Protein AF-R0JWR1-F1 (afdb_monomer_lite)

pLDDT: mean 73.57, std 14.42, range [31.22, 90.94]

Radius of gyration: 16.56 Å; chains: 1; bounding box: 37×38×50 Å

Foldseek 3Di:
DPLDFPPAAFEAEAEFDDDPDDCLSVLLSVLLVVLSVVVRHHYDYQDCPPPDDPPPDDCPPPSNVVVVVSVVRGQDDAHPHNVLLPEAEALADWDCVSNVVSVVVSVVVRHDRQPQHATHHNSVVQWDPPPSPPSPIHGDDDPRSVSSSVSSVSVVVCCVVCRSVSVVSVD

InterPro domains:
  IPR014063 Arsenate resistance ArsH [PTHR43590] (84-171)
  IPR029039 Flavoprotein-like superfamily [G3DSA:3.40.50.360] (2-80)
  IPR029039 Flavoprotein-like superfamily [G3DSA:3.40.50.360] (81-171)
  IPR029039 Flavoprotein-like superfamily [SSF52218] (9-170)

Organism: Exserohilum turcicum (strain 28A) (NCBI:txid671987)

Structure (mmCIF, N/CA/C/O backbone):
data_AF-R0JWR1-F1
#
_entry.id 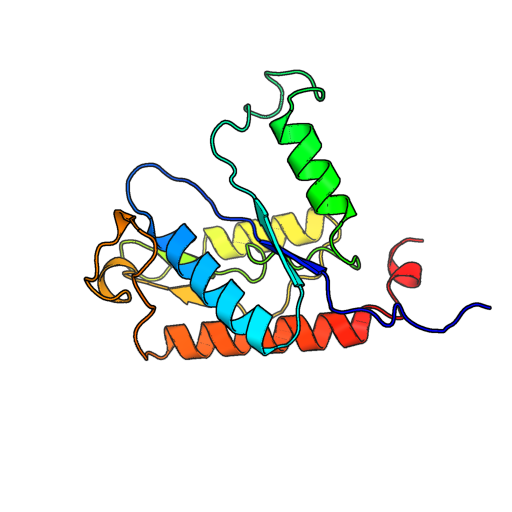  AF-R0JWR1-F1
#
loop_
_atom_site.group_PDB
_atom_site.id
_atom_site.type_symbol
_atom_site.label_atom_id
_atom_site.label_alt_id
_atom_site.label_comp_id
_atom_site.label_asym_id
_atom_site.label_entity_id
_atom_site.label_seq_id
_atom_site.pdbx_PDB_ins_code
_atom_site.Cartn_x
_atom_site.Cartn_y
_atom_site.Cartn_z
_atom_site.occupancy
_atom_site.B_iso_or_equiv
_atom_site.auth_seq_id
_atom_site.auth_comp_id
_atom_site.auth_asym_id
_atom_site.auth_atom_id
_atom_site.pdbx_PDB_model_num
ATOM 1 N N . MET A 1 1 ? -18.104 1.074 26.763 1.00 35.84 1 MET A N 1
ATOM 2 C CA . MET A 1 1 ? -16.934 0.163 26.688 1.00 35.84 1 MET A CA 1
ATOM 3 C C . MET A 1 1 ? -17.201 -0.971 25.693 1.00 35.84 1 MET A C 1
ATOM 5 O O . MET A 1 1 ? -17.472 -2.088 26.104 1.00 35.84 1 MET A O 1
ATOM 9 N N . SER A 1 2 ? -17.120 -0.708 24.384 1.00 37.34 2 SER A N 1
ATOM 10 C CA . SER A 1 2 ? -17.178 -1.754 23.344 1.00 37.34 2 SER A CA 1
ATOM 11 C C . SER A 1 2 ? -15.759 -2.050 22.845 1.00 37.34 2 SER A C 1
ATOM 13 O O . SER A 1 2 ? -15.388 -1.689 21.736 1.00 37.34 2 SER A O 1
ATOM 15 N N . ARG A 1 3 ? -14.921 -2.643 23.705 1.00 39.91 3 ARG A N 1
ATOM 16 C CA . ARG A 1 3 ? -13.491 -2.918 23.437 1.00 39.91 3 ARG A CA 1
ATOM 17 C C . ARG A 1 3 ? -13.254 -4.219 22.648 1.00 39.91 3 ARG A C 1
ATOM 19 O O . ARG A 1 3 ? -12.256 -4.899 22.863 1.00 39.91 3 ARG A O 1
ATOM 26 N N . PHE A 1 4 ? -14.164 -4.593 21.750 1.00 46.16 4 PHE A N 1
ATOM 27 C CA . PHE A 1 4 ? -13.991 -5.775 20.904 1.00 46.16 4 PHE A CA 1
ATOM 28 C C . PHE A 1 4 ? -13.836 -5.351 19.447 1.00 46.16 4 PHE A C 1
ATOM 30 O O . PHE A 1 4 ? -14.779 -4.909 18.798 1.00 46.16 4 PHE A O 1
ATOM 37 N N . ALA A 1 5 ? -12.590 -5.465 18.989 1.00 50.41 5 ALA A N 1
ATOM 38 C CA . ALA A 1 5 ? -12.090 -5.155 17.661 1.00 50.41 5 ALA A CA 1
ATOM 39 C C . ALA A 1 5 ? -13.042 -5.587 16.536 1.00 50.41 5 ALA A C 1
ATOM 41 O O . ALA A 1 5 ? -13.621 -6.674 16.586 1.00 50.41 5 ALA A O 1
ATOM 42 N N . LYS A 1 6 ? -13.128 -4.769 15.477 1.00 55.16 6 LYS A N 1
ATOM 43 C CA . LYS A 1 6 ? -13.723 -5.148 14.187 1.00 55.16 6 LYS A CA 1
ATOM 44 C C . LYS A 1 6 ? -13.229 -6.555 13.790 1.00 55.16 6 LYS A C 1
ATOM 46 O O . LYS A 1 6 ? -12.093 -6.724 13.358 1.00 55.16 6 LYS A O 1
ATOM 51 N N . ARG A 1 7 ? -14.081 -7.572 13.949 1.00 58.12 7 ARG A N 1
ATOM 52 C CA . ARG A 1 7 ? -13.773 -9.008 13.765 1.00 58.12 7 ARG A CA 1
ATOM 53 C C . ARG A 1 7 ? -13.845 -9.483 12.301 1.00 58.12 7 ARG A C 1
ATOM 55 O O . ARG A 1 7 ? -13.964 -10.675 12.046 1.00 58.12 7 ARG A O 1
ATOM 62 N N . GLY A 1 8 ? -13.814 -8.561 11.339 1.00 75.81 8 GLY A N 1
ATOM 63 C CA . GLY A 1 8 ? -13.881 -8.865 9.905 1.00 75.81 8 GLY A CA 1
ATOM 64 C C . GLY A 1 8 ? -12.507 -8.925 9.239 1.00 75.81 8 GLY A C 1
ATOM 65 O O . GLY A 1 8 ? -11.528 -8.409 9.789 1.00 75.81 8 GLY A O 1
ATOM 66 N N . ARG A 1 9 ? -12.454 -9.502 8.030 1.00 83.62 9 ARG A N 1
ATOM 67 C CA . ARG A 1 9 ? -11.285 -9.419 7.138 1.00 83.62 9 ARG A CA 1
ATOM 68 C C . ARG A 1 9 ? -10.836 -7.968 6.974 1.00 83.62 9 ARG A C 1
ATOM 70 O O . ARG A 1 9 ? -11.664 -7.058 6.994 1.00 83.62 9 ARG A O 1
ATOM 77 N N . LEU A 1 10 ? -9.528 -7.762 6.838 1.00 85.38 10 LEU A N 1
ATOM 78 C CA . LEU A 1 10 ? -8.970 -6.435 6.596 1.00 85.38 10 LEU A CA 1
ATOM 79 C C . LEU A 1 10 ? -9.394 -5.943 5.217 1.00 85.38 10 LEU A C 1
ATOM 81 O O . LEU A 1 10 ? -9.143 -6.627 4.227 1.00 85.38 10 LEU A O 1
ATOM 85 N N . LYS A 1 11 ? -10.003 -4.760 5.160 1.00 86.50 11 LYS A N 1
ATOM 86 C CA . LYS A 1 11 ? -10.394 -4.110 3.908 1.00 86.50 11 LYS A CA 1
ATOM 87 C C . LYS A 1 11 ? -9.294 -3.181 3.416 1.00 86.50 11 LYS A C 1
ATOM 89 O O . LYS A 1 11 ? -9.036 -2.143 4.024 1.00 86.50 11 LYS A O 1
ATOM 94 N N . VAL A 1 12 ? -8.672 -3.537 2.297 1.00 84.94 12 VAL A N 1
ATOM 95 C CA . VAL A 1 12 ? -7.511 -2.840 1.734 1.00 84.94 12 VAL A CA 1
ATOM 96 C C . VAL A 1 12 ? -7.874 -2.170 0.414 1.00 84.94 12 VAL A C 1
ATOM 98 O O . VAL A 1 12 ? -8.312 -2.823 -0.534 1.00 84.94 12 VAL A O 1
ATOM 101 N N . LEU A 1 13 ? -7.649 -0.860 0.321 1.00 84.69 13 LEU A N 1
ATOM 102 C CA . LEU A 1 13 ? -7.764 -0.130 -0.938 1.00 84.69 13 LEU A CA 1
ATOM 103 C C . LEU A 1 13 ? -6.418 -0.111 -1.672 1.00 84.69 13 LEU A C 1
ATOM 105 O O . LEU A 1 13 ? -5.391 0.341 -1.152 1.00 84.69 13 LEU A O 1
ATOM 109 N N . VAL A 1 14 ? -6.430 -0.587 -2.914 1.00 81.88 14 VAL A N 1
ATOM 110 C CA . VAL A 1 14 ? -5.276 -0.602 -3.805 1.00 81.88 14 VAL A CA 1
ATOM 111 C C . VAL A 1 14 ? -5.405 0.488 -4.851 1.00 81.88 14 VAL A C 1
ATOM 113 O O . VAL A 1 14 ? -6.315 0.480 -5.674 1.00 81.88 14 VAL A O 1
ATOM 116 N N . LEU A 1 15 ? -4.455 1.419 -4.815 1.00 78.19 15 LEU A N 1
ATOM 117 C CA . LEU A 1 15 ? -4.292 2.472 -5.806 1.00 78.19 15 LEU A CA 1
ATOM 118 C C . LEU A 1 15 ? -3.061 2.140 -6.652 1.00 78.19 15 LEU A C 1
ATOM 120 O O . LEU A 1 15 ? -2.087 1.592 -6.135 1.00 78.19 15 LEU A O 1
ATOM 124 N N . TYR A 1 16 ? -3.072 2.493 -7.931 1.00 76.44 16 TYR A N 1
ATOM 125 C CA . TYR A 1 16 ? -1.873 2.457 -8.764 1.00 76.44 16 TYR A CA 1
ATOM 126 C C . TYR A 1 16 ? -1.848 3.663 -9.705 1.00 76.44 16 TYR A C 1
ATOM 128 O O . TYR A 1 16 ? -2.889 4.190 -10.102 1.00 76.44 16 TYR A O 1
ATOM 136 N N . GLY A 1 17 ? -0.640 4.135 -10.017 1.00 67.62 17 GLY A N 1
ATOM 137 C CA . GLY A 1 17 ? -0.432 5.266 -10.917 1.00 67.62 17 GLY A CA 1
ATOM 138 C C . GLY A 1 17 ? -0.501 4.838 -12.380 1.00 67.62 17 GLY A C 1
ATOM 139 O O . GLY A 1 17 ? 0.131 3.847 -12.761 1.00 67.62 17 GLY A O 1
ATOM 140 N N . ASN A 1 18 ? -1.234 5.607 -13.187 1.00 61.41 18 ASN A N 1
ATOM 141 C CA . ASN A 1 18 ? -1.326 5.435 -14.632 1.00 61.41 18 ASN A CA 1
ATOM 142 C C . ASN A 1 18 ? -0.486 6.512 -15.343 1.00 61.41 18 ASN A C 1
ATOM 144 O O . ASN A 1 18 ? -0.947 7.631 -15.554 1.00 61.41 18 ASN A O 1
ATOM 148 N N . SER A 1 19 ? 0.760 6.183 -15.696 1.00 53.16 19 SER A N 1
ATOM 149 C CA . SER A 1 19 ? 1.578 7.016 -16.585 1.00 53.16 19 SER A CA 1
ATOM 150 C C . SER A 1 19 ? 1.679 6.340 -17.943 1.00 53.16 19 SER A C 1
ATOM 152 O O . SER A 1 19 ? 2.096 5.186 -18.052 1.00 53.16 19 SER A O 1
ATOM 154 N N . ARG A 1 20 ? 1.275 7.076 -18.984 1.00 53.53 20 ARG A N 1
ATOM 155 C CA . ARG A 1 20 ? 1.212 6.624 -20.377 1.00 53.53 20 ARG A CA 1
ATOM 156 C C . ARG A 1 20 ? 2.550 6.029 -20.831 1.00 53.53 20 ARG A C 1
ATOM 158 O O . ARG A 1 20 ? 3.454 6.784 -21.166 1.00 53.53 20 ARG A O 1
ATOM 165 N N . LYS A 1 21 ? 2.644 4.691 -20.830 1.00 42.12 21 LYS A N 1
ATOM 166 C CA . LYS A 1 21 ? 3.325 3.812 -21.812 1.00 42.12 21 LYS A CA 1
ATOM 167 C C . LYS A 1 21 ? 3.665 2.420 -21.271 1.00 42.12 21 LYS A C 1
ATOM 169 O O . LYS A 1 21 ? 3.987 1.565 -22.085 1.00 42.12 21 LYS A O 1
ATOM 174 N N . GLN A 1 22 ? 3.585 2.146 -19.965 1.00 54.06 22 GLN A N 1
ATOM 175 C CA . GLN A 1 22 ? 3.968 0.826 -19.443 1.00 54.06 22 GLN A CA 1
ATOM 176 C C . GLN A 1 22 ? 3.115 0.380 -18.244 1.00 54.06 22 GLN A C 1
ATOM 178 O O . GLN A 1 22 ? 3.092 1.022 -17.198 1.00 54.06 22 GLN A O 1
ATOM 183 N N . PHE A 1 23 ? 2.439 -0.762 -18.397 1.00 67.56 23 PHE A N 1
ATOM 184 C CA . PHE A 1 23 ? 1.485 -1.357 -17.448 1.00 67.56 23 PHE A CA 1
ATOM 185 C C . PHE A 1 23 ? 2.119 -1.964 -16.177 1.00 67.56 23 PHE A C 1
ATOM 187 O O . PHE A 1 23 ? 1.429 -2.609 -15.390 1.00 67.56 23 PHE A O 1
ATOM 194 N N . TYR A 1 24 ? 3.416 -1.773 -15.930 1.00 75.62 24 TYR A N 1
ATOM 195 C CA . TYR A 1 24 ? 4.134 -2.473 -14.857 1.00 75.62 24 TYR A CA 1
ATOM 196 C C . TYR A 1 24 ? 3.687 -2.080 -13.444 1.00 75.62 24 TYR A C 1
ATOM 198 O O . TYR A 1 24 ? 3.654 -2.934 -12.562 1.00 75.62 24 TYR A O 1
ATOM 206 N N . SER A 1 25 ? 3.282 -0.825 -13.214 1.00 75.06 25 SER A N 1
ATOM 207 C CA . SER A 1 25 ? 2.704 -0.406 -11.925 1.00 75.06 25 SER A CA 1
ATOM 208 C C . SER A 1 25 ? 1.403 -1.156 -11.623 1.00 75.06 25 SER A C 1
ATOM 210 O O . SER A 1 25 ? 1.181 -1.598 -10.496 1.00 75.06 25 SER A O 1
ATOM 212 N N . ARG A 1 26 ? 0.569 -1.354 -12.651 1.00 77.75 26 ARG A N 1
ATOM 213 C CA . ARG A 1 26 ? -0.674 -2.128 -12.582 1.00 77.75 26 ARG A CA 1
ATOM 214 C C . ARG A 1 26 ? -0.393 -3.616 -12.347 1.00 77.75 26 ARG A C 1
ATOM 216 O O . ARG A 1 26 ? -1.042 -4.222 -11.501 1.00 77.75 26 ARG A O 1
ATOM 223 N N . LEU A 1 27 ? 0.592 -4.196 -13.037 1.00 80.81 27 LEU A N 1
ATOM 224 C CA . LEU A 1 27 ? 1.002 -5.592 -12.828 1.00 80.81 27 LEU A CA 1
ATOM 225 C C . LEU A 1 27 ? 1.533 -5.825 -11.406 1.00 80.81 27 LEU A C 1
ATOM 227 O O . LEU A 1 27 ? 1.126 -6.778 -10.741 1.00 80.81 27 LEU A O 1
ATOM 231 N N . LEU A 1 28 ? 2.369 -4.915 -10.899 1.00 80.12 28 LEU A N 1
ATOM 232 C CA . LEU A 1 28 ? 2.888 -4.980 -9.533 1.00 80.12 28 LEU A CA 1
ATOM 233 C C . LEU A 1 28 ? 1.767 -4.858 -8.491 1.00 80.12 28 LEU A C 1
ATOM 235 O O . LEU A 1 28 ? 1.772 -5.574 -7.488 1.00 80.12 28 LEU A O 1
ATOM 239 N N . ALA A 1 29 ? 0.776 -3.997 -8.746 1.00 80.75 29 ALA A N 1
ATOM 240 C CA . ALA A 1 29 ? -0.410 -3.879 -7.904 1.00 80.75 29 ALA A CA 1
ATOM 241 C C . ALA A 1 29 ? -1.217 -5.187 -7.871 1.00 80.75 29 ALA A C 1
ATOM 243 O O . ALA A 1 29 ? -1.627 -5.622 -6.796 1.00 80.75 29 ALA A O 1
ATOM 244 N N . PHE A 1 30 ? -1.392 -5.865 -9.009 1.00 84.25 30 PHE A N 1
ATOM 245 C CA . PHE A 1 30 ? -2.061 -7.169 -9.045 1.00 84.25 30 PHE A CA 1
ATOM 246 C C . PHE A 1 30 ? -1.289 -8.269 -8.316 1.00 84.25 30 PHE A C 1
ATOM 248 O O . PHE A 1 30 ? -1.911 -9.112 -7.667 1.00 84.25 30 PHE A O 1
ATOM 255 N N . GLU A 1 31 ? 0.043 -8.256 -8.347 1.00 85.44 31 GLU A N 1
ATOM 256 C CA . GLU A 1 31 ? 0.828 -9.203 -7.547 1.00 85.44 31 GLU A CA 1
ATOM 257 C C . GLU A 1 31 ? 0.735 -8.933 -6.052 1.00 85.44 31 GLU A C 1
ATOM 259 O O . GLU A 1 31 ? 0.533 -9.863 -5.268 1.00 85.44 31 GLU A O 1
ATOM 264 N N . ALA A 1 32 ? 0.765 -7.665 -5.650 1.00 84.31 32 ALA A N 1
ATOM 265 C CA . ALA A 1 32 ? 0.492 -7.285 -4.274 1.00 84.31 32 ALA A CA 1
ATOM 266 C C . ALA A 1 32 ? -0.895 -7.759 -3.812 1.00 84.31 32 ALA A C 1
ATOM 268 O O . ALA A 1 32 ? -1.019 -8.327 -2.730 1.00 84.31 32 ALA A O 1
ATOM 269 N N . ILE A 1 33 ? -1.921 -7.593 -4.648 1.00 86.31 33 ILE A N 1
ATOM 270 C CA . ILE A 1 33 ? -3.288 -8.055 -4.378 1.00 86.31 33 ILE A CA 1
ATOM 271 C C . ILE A 1 33 ? -3.339 -9.563 -4.148 1.00 86.31 33 ILE A C 1
ATOM 273 O O . ILE A 1 33 ? -3.982 -10.022 -3.209 1.00 86.31 33 ILE A O 1
ATOM 277 N N . ARG A 1 34 ? -2.644 -10.352 -4.969 1.00 88.00 34 ARG A N 1
ATOM 278 C CA . ARG A 1 34 ? -2.614 -11.814 -4.821 1.00 88.00 34 ARG A CA 1
ATOM 279 C C . ARG A 1 34 ? -1.962 -12.239 -3.508 1.00 88.00 34 ARG A C 1
ATOM 281 O O . ARG A 1 34 ? -2.416 -13.201 -2.893 1.00 88.00 34 ARG A O 1
ATOM 288 N N . ILE A 1 35 ? -0.929 -11.521 -3.066 1.00 88.31 35 ILE A N 1
ATOM 289 C CA . ILE A 1 35 ? -0.306 -11.745 -1.756 1.00 88.31 35 ILE A CA 1
ATOM 290 C C . ILE A 1 35 ? -1.295 -11.384 -0.639 1.00 88.31 35 ILE A C 1
ATOM 292 O O . ILE A 1 35 ? -1.534 -12.198 0.245 1.00 88.31 35 ILE A O 1
ATOM 296 N N . LEU A 1 36 ? -1.939 -10.217 -0.715 1.00 86.56 36 LEU A N 1
ATOM 297 C CA . LEU A 1 36 ? -2.935 -9.769 0.269 1.00 86.56 36 LEU A CA 1
ATOM 298 C C . LEU A 1 36 ? -4.135 -10.716 0.380 1.00 86.56 36 LEU A C 1
ATOM 300 O O . LEU A 1 36 ? -4.596 -11.001 1.482 1.00 86.56 36 LEU A O 1
ATOM 304 N N . PHE A 1 37 ? -4.603 -11.244 -0.750 1.00 89.25 37 PHE A N 1
ATOM 305 C CA . PHE A 1 37 ? -5.677 -12.230 -0.792 1.00 89.25 37 PHE A CA 1
ATOM 306 C C . PHE A 1 37 ? -5.298 -13.509 -0.039 1.00 89.25 37 PHE A C 1
ATOM 308 O O . PHE A 1 37 ? -6.083 -14.017 0.758 1.00 89.25 37 PHE A O 1
ATOM 315 N N . ARG A 1 38 ? -4.065 -14.001 -0.229 1.00 90.94 38 ARG A N 1
ATOM 316 C CA . ARG A 1 38 ? -3.537 -15.158 0.516 1.00 90.94 38 ARG A CA 1
ATOM 317 C C . ARG A 1 38 ? -3.384 -14.873 2.010 1.00 90.94 38 ARG A C 1
ATOM 319 O O . ARG A 1 38 ? -3.550 -15.785 2.809 1.00 90.94 38 ARG A O 1
ATOM 326 N N . LEU A 1 39 ? -3.123 -13.620 2.380 1.00 88.44 39 LEU A N 1
ATOM 327 C CA . LEU A 1 39 ? -3.083 -13.154 3.770 1.00 88.44 39 LEU A CA 1
ATOM 328 C C . LEU A 1 39 ? -4.483 -12.921 4.377 1.00 88.44 39 LEU A C 1
ATOM 330 O O . LEU A 1 39 ? -4.586 -12.463 5.512 1.00 88.44 39 LEU A O 1
ATOM 334 N N . GLY A 1 40 ? -5.566 -13.222 3.651 1.00 88.31 40 GLY A N 1
ATOM 335 C CA . GLY A 1 40 ? -6.939 -13.124 4.158 1.00 88.31 40 GLY A CA 1
ATOM 336 C C . GLY A 1 40 ? -7.524 -11.708 4.159 1.00 88.31 40 GLY A C 1
ATOM 337 O O . GLY A 1 40 ? -8.485 -11.446 4.883 1.00 88.31 40 GLY A O 1
ATOM 338 N N . CYS A 1 41 ? -6.958 -10.795 3.367 1.00 87.25 41 CYS A N 1
ATOM 339 C CA . CYS A 1 41 ? -7.476 -9.438 3.203 1.00 87.25 41 CYS A CA 1
ATOM 340 C C . CYS A 1 41 ? -8.502 -9.374 2.066 1.00 87.25 41 CYS A C 1
ATOM 342 O O . CYS A 1 41 ? -8.284 -9.934 0.989 1.00 87.25 41 CYS A O 1
ATOM 344 N N . ASP A 1 42 ? -9.578 -8.619 2.276 1.00 88.75 42 ASP A N 1
ATOM 345 C CA . ASP A 1 42 ? -10.465 -8.199 1.198 1.00 88.75 42 ASP A CA 1
ATOM 346 C C . ASP A 1 42 ? -9.883 -6.939 0.559 1.00 88.75 42 ASP A C 1
ATOM 348 O O . ASP A 1 42 ? -9.414 -6.033 1.249 1.00 88.75 42 ASP A O 1
ATOM 352 N N . PHE A 1 43 ? -9.915 -6.855 -0.766 1.00 86.25 43 PHE A N 1
ATOM 353 C CA . PHE A 1 43 ? -9.314 -5.739 -1.482 1.00 86.25 43 PHE A CA 1
ATOM 354 C C . PHE A 1 43 ? -10.281 -5.122 -2.484 1.00 86.25 43 PHE A C 1
ATOM 356 O O . PHE A 1 43 ? -11.116 -5.798 -3.083 1.00 86.25 43 PHE A O 1
ATOM 363 N N . ARG A 1 44 ? -10.127 -3.818 -2.699 1.00 86.81 44 ARG A N 1
ATOM 364 C CA . ARG A 1 44 ? -10.707 -3.108 -3.840 1.00 86.81 44 ARG A CA 1
ATOM 365 C C . ARG A 1 44 ? -9.602 -2.380 -4.571 1.00 86.81 44 ARG A C 1
ATOM 367 O O . ARG A 1 44 ? -8.663 -1.893 -3.947 1.00 86.81 44 ARG A O 1
ATOM 374 N N . VAL A 1 45 ? -9.708 -2.326 -5.889 1.00 82.62 45 VAL A N 1
ATOM 375 C CA . VAL A 1 45 ? -8.741 -1.637 -6.741 1.00 82.62 45 VAL A CA 1
ATOM 376 C C . VAL A 1 45 ? -9.423 -0.420 -7.323 1.00 82.62 45 VAL A C 1
ATOM 378 O O . VAL A 1 45 ? -10.522 -0.544 -7.853 1.00 82.62 45 VAL A O 1
ATOM 381 N N . TYR A 1 46 ? -8.774 0.731 -7.227 1.00 81.44 46 TYR A N 1
ATOM 382 C CA . TYR A 1 46 ? -9.258 1.951 -7.848 1.00 81.44 46 TYR A CA 1
ATOM 383 C C . TYR A 1 46 ? -8.415 2.287 -9.072 1.00 81.44 46 TYR A C 1
ATOM 385 O O . TYR A 1 46 ? -7.187 2.394 -8.980 1.00 81.44 46 TYR A O 1
ATOM 393 N N . ASP A 1 47 ? -9.084 2.464 -10.208 1.00 78.00 47 ASP A N 1
ATOM 394 C CA . ASP A 1 47 ? -8.467 3.000 -11.411 1.00 78.00 47 ASP A CA 1
ATOM 395 C C . ASP A 1 47 ? -8.556 4.530 -11.384 1.00 78.00 47 ASP A C 1
ATOM 397 O O . ASP A 1 47 ? -9.631 5.115 -11.289 1.00 78.00 47 ASP A O 1
ATOM 401 N N . SER A 1 48 ? -7.401 5.189 -11.454 1.00 72.19 48 SER A N 1
ATOM 402 C CA . SER A 1 48 ? -7.313 6.652 -11.477 1.00 72.19 48 SER A CA 1
ATOM 403 C C . SER A 1 48 ? -7.481 7.244 -12.881 1.00 72.19 48 SER A C 1
ATOM 405 O O . SER A 1 48 ? -7.368 8.458 -13.064 1.00 72.19 48 SER A O 1
ATOM 407 N N . THR A 1 49 ? -7.754 6.412 -13.887 1.00 74.94 49 THR A N 1
ATOM 408 C CA . THR A 1 49 ? -7.987 6.860 -15.259 1.00 74.94 49 THR A CA 1
ATOM 409 C C . THR A 1 49 ? -9.204 7.787 -15.322 1.00 74.94 49 THR A C 1
ATOM 411 O O . THR A 1 49 ? -10.283 7.478 -14.824 1.00 74.94 49 THR A O 1
ATOM 414 N N . GLY A 1 50 ? -9.020 8.970 -15.914 1.00 73.19 50 GLY A N 1
ATOM 415 C CA . GLY A 1 50 ? -10.078 9.980 -16.009 1.00 73.19 50 GLY A CA 1
ATOM 416 C C . GLY A 1 50 ? -10.319 10.779 -14.723 1.00 73.19 50 GLY A C 1
ATOM 417 O O . GLY A 1 50 ? -11.309 11.501 -14.645 1.00 73.19 50 GLY A O 1
ATOM 418 N N . LEU A 1 51 ? -9.440 10.688 -13.714 1.00 77.81 51 LE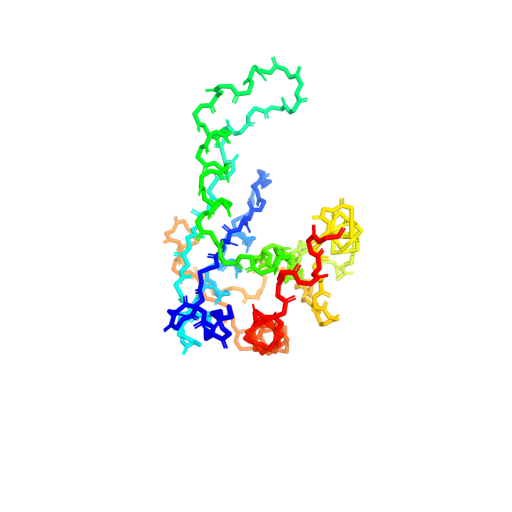U A N 1
ATOM 419 C CA . LEU A 1 51 ? -9.526 11.570 -12.550 1.00 77.81 51 LEU A CA 1
ATOM 420 C C . LEU A 1 51 ? -9.245 13.026 -12.973 1.00 77.81 51 LEU A C 1
ATOM 422 O O . LEU A 1 51 ? -8.180 13.291 -13.541 1.00 77.81 51 LEU A O 1
ATOM 426 N N . PRO A 1 52 ? -10.147 13.986 -12.695 1.00 78.31 52 PRO A N 1
ATOM 427 C CA . PRO A 1 52 ? -9.892 15.380 -13.020 1.00 78.31 52 PRO A CA 1
ATOM 428 C C . PRO A 1 52 ? -8.741 15.934 -12.176 1.00 78.31 52 PRO A C 1
ATOM 430 O O . PRO A 1 52 ? -8.544 15.553 -11.018 1.00 78.31 52 PRO A O 1
ATOM 433 N N . VAL A 1 53 ? -7.998 16.883 -12.745 1.00 76.25 53 VAL A N 1
ATOM 434 C CA . VAL A 1 53 ? -6.950 17.596 -12.010 1.00 76.25 53 VAL A CA 1
ATOM 435 C C . VAL A 1 53 ? -7.585 18.368 -10.855 1.00 76.25 53 VAL A C 1
ATOM 437 O O . VAL A 1 53 ? -8.597 19.061 -11.015 1.00 76.25 53 VAL A O 1
ATOM 440 N N . LYS A 1 54 ? -6.980 18.243 -9.670 1.00 66.75 54 LYS A N 1
ATOM 441 C CA . LYS A 1 54 ? -7.432 18.923 -8.455 1.00 66.75 54 LYS A CA 1
ATOM 442 C C . LYS A 1 54 ? -7.532 20.433 -8.711 1.00 66.75 54 LYS A C 1
ATOM 444 O O . LYS A 1 54 ? -6.543 21.055 -9.076 1.00 66.75 54 LYS A O 1
ATOM 449 N N . GLY A 1 55 ? -8.714 21.002 -8.478 1.00 63.72 55 GLY A N 1
ATOM 450 C CA . GLY A 1 55 ? -8.974 22.441 -8.604 1.00 63.72 55 GLY A CA 1
ATOM 451 C C . GLY A 1 55 ? -9.610 22.885 -9.925 1.00 63.72 55 GLY A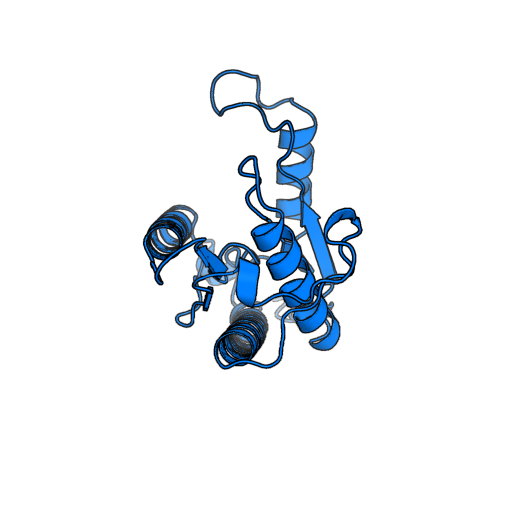 C 1
ATOM 452 O O . GLY A 1 55 ? -10.059 24.020 -9.993 1.00 63.72 55 GLY A O 1
ATOM 453 N N . ILE A 1 56 ? -9.703 22.014 -10.939 1.00 61.94 56 ILE A N 1
ATOM 454 C C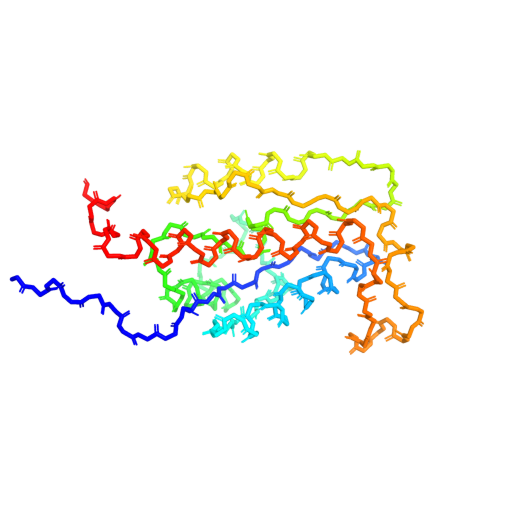A . ILE A 1 56 ? -10.315 22.358 -12.240 1.00 61.94 56 ILE A CA 1
ATOM 455 C C . ILE A 1 56 ? -11.801 21.962 -12.302 1.00 61.94 56 ILE A C 1
ATOM 457 O O . ILE A 1 56 ? -12.597 22.624 -12.958 1.00 61.94 56 ILE A O 1
ATOM 461 N N . VAL A 1 57 ? -12.197 20.898 -11.598 1.00 63.56 57 VAL A N 1
ATOM 462 C CA . VAL A 1 57 ? -13.570 20.362 -11.610 1.00 63.56 57 VAL A CA 1
ATOM 463 C C . VAL A 1 57 ? -14.124 20.304 -10.185 1.00 63.56 57 VAL A C 1
ATOM 465 O O . VAL A 1 57 ? -13.386 20.032 -9.233 1.00 63.56 57 VAL A O 1
ATOM 468 N N . GLN A 1 58 ? -15.429 20.561 -10.034 1.00 63.41 58 GLN A N 1
ATOM 469 C CA . GLN A 1 58 ? -16.145 20.480 -8.757 1.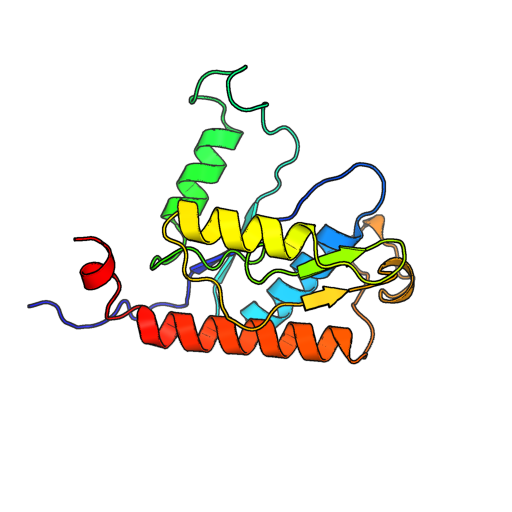00 63.41 58 GLN A CA 1
ATOM 470 C C . GLN A 1 58 ? -16.001 19.099 -8.097 1.00 63.41 58 GLN A C 1
ATOM 472 O O . GLN A 1 58 ? -15.911 18.063 -8.757 1.00 63.41 58 GLN A O 1
ATOM 477 N N . HIS A 1 59 ? -16.065 19.076 -6.763 1.00 67.56 59 HIS A N 1
ATOM 478 C CA . HIS A 1 59 ? -15.968 17.870 -5.927 1.00 67.56 59 HIS A CA 1
ATOM 479 C C . HIS A 1 59 ? -17.028 16.789 -6.207 1.00 67.56 59 HIS A C 1
ATOM 481 O O . HIS A 1 59 ? -16.972 15.721 -5.605 1.00 67.56 59 HIS A O 1
ATOM 487 N N . LEU A 1 60 ? -17.991 17.062 -7.085 1.00 73.50 60 LEU A N 1
ATOM 488 C CA . LEU A 1 60 ? -19.099 16.184 -7.453 1.00 73.50 60 LEU A CA 1
ATOM 489 C C . LEU A 1 60 ? -18.764 15.218 -8.600 1.00 73.50 60 LEU A C 1
ATOM 491 O O . LEU A 1 60 ? -19.606 14.401 -8.951 1.00 73.50 60 LEU A O 1
ATOM 495 N N . HIS A 1 61 ? -17.560 15.281 -9.180 1.00 82.62 61 HIS A N 1
ATOM 496 C CA . HIS A 1 61 ? -17.173 14.356 -10.247 1.00 82.62 61 HIS A CA 1
ATOM 497 C C . HIS A 1 61 ? -17.310 12.886 -9.789 1.00 82.62 61 HIS A C 1
ATOM 499 O O . HIS A 1 61 ? -16.800 12.552 -8.714 1.00 82.62 61 HIS A O 1
ATOM 505 N N . PRO A 1 62 ? -17.922 11.991 -10.591 1.00 85.25 62 PRO A N 1
ATOM 506 C CA . PRO A 1 62 ? -18.228 10.615 -10.187 1.00 85.25 62 PRO A CA 1
ATOM 507 C C . PRO A 1 62 ? -16.994 9.852 -9.691 1.00 85.25 62 PRO A C 1
ATOM 509 O O . PRO A 1 62 ? -17.018 9.311 -8.593 1.00 85.25 62 PRO A O 1
ATOM 512 N N . ASN A 1 63 ? -15.866 9.927 -10.406 1.00 81.88 63 ASN A N 1
ATOM 513 C CA . ASN A 1 63 ? -14.620 9.267 -9.987 1.00 81.88 63 ASN A CA 1
ATOM 514 C C . ASN A 1 63 ? -14.077 9.822 -8.649 1.00 81.88 63 ASN A C 1
ATOM 516 O O . ASN A 1 63 ? -13.485 9.105 -7.848 1.00 81.88 63 ASN A O 1
ATOM 520 N N . VAL A 1 64 ? -14.295 11.111 -8.356 1.00 82.69 64 VAL A N 1
ATOM 521 C CA . VAL A 1 64 ? -13.879 11.701 -7.070 1.00 82.69 64 VAL A CA 1
ATOM 522 C C . VAL A 1 64 ? -14.746 11.166 -5.929 1.00 82.69 64 VAL A C 1
ATOM 524 O O . VAL A 1 64 ? -14.224 10.915 -4.843 1.00 82.69 64 VAL A O 1
ATOM 527 N N . GLN A 1 65 ? -16.045 10.975 -6.167 1.00 85.25 65 GLN A N 1
ATOM 528 C CA . GLN A 1 65 ? -16.955 10.366 -5.195 1.00 85.25 65 GLN A CA 1
ATOM 529 C C . GLN A 1 65 ? -16.630 8.887 -4.986 1.00 85.25 65 GLN A C 1
ATOM 531 O O . GLN A 1 65 ? -16.427 8.476 -3.849 1.00 85.25 65 GLN A O 1
ATOM 536 N N . GLU A 1 66 ? -16.420 8.128 -6.062 1.00 85.50 66 GLU A N 1
ATOM 537 C CA . GLU A 1 66 ? -16.000 6.727 -5.988 1.00 85.50 66 GLU A CA 1
ATOM 538 C C . GLU A 1 66 ? -14.710 6.565 -5.173 1.00 85.50 66 GLU A C 1
ATOM 540 O O . GLU A 1 66 ? -14.647 5.747 -4.257 1.00 85.50 66 GLU A O 1
ATOM 545 N N . SER A 1 67 ? -13.694 7.395 -5.432 1.00 82.06 67 SER A N 1
ATOM 546 C CA . SER A 1 67 ? -12.446 7.377 -4.664 1.00 82.06 67 SER A CA 1
ATOM 547 C C . SER A 1 67 ? -12.675 7.634 -3.169 1.00 82.06 67 SER A C 1
ATOM 549 O O . SER A 1 67 ? -12.047 6.983 -2.329 1.00 82.06 67 SER A O 1
ATOM 551 N N . ARG A 1 68 ? -13.584 8.554 -2.823 1.00 83.06 68 ARG A N 1
ATOM 552 C CA . ARG A 1 68 ? -13.949 8.854 -1.429 1.00 83.06 68 ARG A CA 1
ATOM 553 C C . ARG A 1 68 ? -14.721 7.710 -0.783 1.00 83.06 68 ARG A C 1
ATOM 555 O O . ARG A 1 68 ? -14.465 7.394 0.374 1.00 83.06 68 ARG A O 1
ATOM 562 N N . ASP A 1 69 ? -15.631 7.077 -1.504 1.00 87.00 69 ASP A N 1
ATOM 563 C CA . ASP A 1 69 ? -16.432 5.974 -0.976 1.00 87.00 69 ASP A CA 1
ATOM 564 C C . ASP A 1 69 ? -15.597 4.703 -0.802 1.00 87.00 69 ASP A C 1
ATOM 566 O O . ASP A 1 69 ? -15.724 4.001 0.201 1.00 87.00 69 ASP A O 1
ATOM 570 N N . LEU A 1 70 ? -14.660 4.448 -1.717 1.00 84.19 70 LEU A N 1
ATOM 571 C CA . LEU A 1 70 ? -13.664 3.386 -1.579 1.00 84.19 70 LEU A CA 1
ATOM 572 C C . LEU A 1 70 ? -12.723 3.626 -0.399 1.00 84.19 70 LEU A C 1
ATOM 574 O O . LEU A 1 70 ? -12.389 2.685 0.318 1.00 84.19 70 LEU A O 1
ATOM 578 N N . SER A 1 71 ? -12.331 4.879 -0.185 1.00 80.62 71 SER A N 1
ATOM 579 C CA . SER A 1 71 ? -11.573 5.295 0.992 1.00 80.62 71 SER A CA 1
ATOM 580 C C . SER A 1 71 ? -12.332 5.012 2.290 1.00 80.62 71 SER A C 1
ATOM 582 O O . SER A 1 71 ? -11.765 4.426 3.205 1.00 80.62 71 SER A O 1
ATOM 584 N N . LYS A 1 72 ? -13.616 5.376 2.369 1.00 82.38 72 LYS A N 1
ATOM 585 C CA . LYS A 1 72 ? -14.451 5.105 3.552 1.00 82.38 72 LYS A CA 1
ATOM 586 C C . LYS A 1 72 ? -14.692 3.611 3.772 1.00 82.38 72 LYS A C 1
ATOM 588 O O . LYS A 1 72 ? -14.955 3.182 4.891 1.00 82.38 72 LYS A O 1
ATOM 593 N N . TRP A 1 73 ? -14.669 2.818 2.700 1.00 84.00 73 TRP A N 1
ATOM 594 C CA . TRP A 1 73 ? -14.852 1.372 2.777 1.00 84.00 73 TRP A CA 1
ATOM 595 C C . TRP A 1 73 ? -13.644 0.657 3.398 1.00 84.00 73 TRP A C 1
ATOM 597 O O . TRP A 1 73 ? -13.845 -0.357 4.072 1.00 84.00 73 TRP A O 1
ATOM 607 N N . SER A 1 74 ? -12.418 1.145 3.172 1.00 79.94 74 SER A N 1
ATOM 608 C CA . SER A 1 74 ? -11.214 0.540 3.754 1.00 79.94 74 SER A CA 1
ATOM 609 C C . SER A 1 74 ? -11.175 0.669 5.277 1.00 79.94 74 SER A C 1
ATOM 611 O O . SER A 1 74 ? -11.707 1.611 5.857 1.00 79.94 74 SER A O 1
ATOM 613 N N . ASP A 1 75 ? -10.567 -0.313 5.943 1.00 70.88 75 ASP A N 1
ATOM 614 C CA . ASP A 1 75 ? -10.425 -0.290 7.395 1.00 70.88 75 ASP A CA 1
ATOM 615 C C . ASP A 1 75 ? -9.315 0.681 7.805 1.00 70.88 75 ASP A C 1
ATOM 617 O O . ASP A 1 75 ? -8.137 0.338 7.743 1.00 70.88 75 ASP A O 1
ATOM 621 N N . ASP A 1 76 ? -9.699 1.866 8.277 1.00 56.22 76 ASP A N 1
ATOM 622 C CA . ASP A 1 76 ? -8.806 2.729 9.051 1.00 56.22 76 ASP A CA 1
ATOM 623 C C . ASP A 1 76 ? -8.457 2.023 10.381 1.00 56.22 76 ASP A C 1
ATOM 625 O O . ASP A 1 76 ? -9.329 1.403 11.004 1.00 56.22 76 ASP A O 1
ATOM 629 N N . PRO A 1 77 ? -7.179 2.022 10.787 1.00 46.91 77 PRO A N 1
ATOM 630 C CA . PRO A 1 77 ? -6.417 3.239 10.954 1.00 46.91 77 PRO A CA 1
ATOM 631 C C . PRO A 1 77 ? -5.481 3.461 9.778 1.00 46.91 77 PRO A C 1
ATOM 633 O O . PRO A 1 77 ? -4.666 2.603 9.438 1.00 46.91 77 PRO A O 1
ATOM 636 N N . VAL A 1 78 ? -5.478 4.701 9.284 1.00 38.75 78 VAL A N 1
ATOM 637 C CA . VAL A 1 78 ? -4.192 5.300 8.949 1.00 38.75 78 VAL A CA 1
ATOM 638 C C . VAL A 1 78 ? -3.611 4.625 7.674 1.00 38.75 78 VAL A C 1
ATOM 640 O O . VAL A 1 78 ? -2.448 4.256 7.579 1.00 38.75 78 VAL A O 1
ATOM 643 N N . TRP A 1 79 ? -4.494 4.471 6.673 1.00 43.16 79 TRP A N 1
ATOM 644 C CA . TRP A 1 79 ? -4.269 4.337 5.222 1.00 43.16 79 TRP A CA 1
ATOM 645 C C . TRP A 1 79 ? -2.970 3.689 4.736 1.00 43.16 79 TRP A C 1
ATOM 647 O O . TRP A 1 79 ? -2.210 4.278 3.960 1.00 43.16 79 TRP A O 1
ATOM 657 N N . ILE A 1 80 ? -2.717 2.435 5.060 1.00 38.16 80 ILE A N 1
ATOM 658 C CA . ILE A 1 80 ? -1.673 1.728 4.325 1.00 38.16 80 ILE A CA 1
ATOM 659 C C . ILE A 1 80 ? -2.236 1.392 2.937 1.00 38.16 80 ILE A C 1
ATOM 661 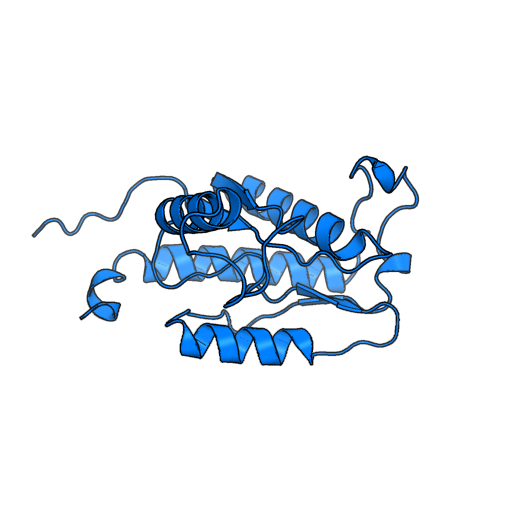O O . ILE A 1 80 ? -2.803 0.330 2.686 1.00 38.16 80 ILE A O 1
ATOM 665 N N . SER A 1 81 ? -2.164 2.349 2.014 1.00 35.16 81 SER A N 1
ATOM 666 C CA . SER A 1 81 ? -2.577 2.093 0.645 1.00 35.16 81 SER A CA 1
ATOM 667 C C . SER A 1 81 ? -1.619 1.070 0.059 1.00 35.16 81 SER A C 1
ATOM 669 O O . SER A 1 81 ? -0.428 1.051 0.354 1.00 35.16 81 SER A O 1
ATOM 671 N N . CYS A 1 82 ? -2.095 0.206 -0.819 1.00 31.22 82 CYS A N 1
ATOM 672 C CA . CYS A 1 82 ? -1.186 -0.661 -1.554 1.00 31.22 82 CYS A CA 1
ATOM 673 C C . CYS A 1 82 ? -0.305 0.125 -2.558 1.00 31.22 82 CYS A C 1
ATOM 675 O O . CYS A 1 82 ? 0.623 -0.467 -3.107 1.00 31.22 82 CYS A O 1
ATOM 677 N N . ALA A 1 83 ? -0.531 1.443 -2.705 1.00 34.62 83 ALA A N 1
ATOM 678 C CA . ALA A 1 83 ? 0.434 2.405 -3.250 1.00 34.62 83 ALA A CA 1
ATOM 679 C C . ALA A 1 83 ? 1.422 2.973 -2.197 1.00 34.62 83 ALA A C 1
ATOM 681 O O . ALA A 1 83 ? 2.468 3.487 -2.570 1.00 34.62 83 ALA A O 1
ATOM 682 N N . LEU A 1 84 ? 1.107 2.887 -0.901 1.00 35.41 84 LEU A N 1
ATOM 683 C CA . LEU A 1 84 ? 1.858 3.368 0.271 1.00 35.41 84 LEU A CA 1
ATOM 684 C C . LEU A 1 84 ? 2.573 2.253 1.052 1.00 35.41 84 LEU A C 1
ATOM 686 O O . LEU A 1 84 ? 3.459 2.547 1.846 1.00 35.41 84 LEU A O 1
ATOM 690 N N . VAL A 1 85 ? 2.288 0.983 0.768 1.00 43.66 85 VAL A N 1
ATOM 691 C CA . VAL A 1 85 ? 3.336 -0.037 0.732 1.00 43.66 85 VAL A CA 1
ATOM 692 C C . VAL A 1 85 ? 4.108 0.261 -0.528 1.00 43.66 85 VAL A C 1
ATOM 694 O O . VAL A 1 85 ? 3.701 -0.098 -1.635 1.00 43.66 85 VAL A O 1
ATOM 697 N N . ILE A 1 86 ? 5.119 1.088 -0.341 1.00 52.66 86 ILE A N 1
ATOM 698 C CA . ILE A 1 86 ? 5.608 1.939 -1.394 1.00 52.66 86 ILE A CA 1
ATOM 699 C C . ILE A 1 86 ? 6.352 1.068 -2.384 1.00 52.66 86 ILE A C 1
ATOM 701 O O . ILE A 1 86 ? 7.465 0.644 -2.110 1.00 52.66 86 ILE A O 1
ATOM 705 N N . ALA A 1 87 ? 5.662 0.716 -3.462 1.00 54.12 87 ALA A N 1
ATOM 706 C CA . ALA A 1 87 ? 6.125 -0.168 -4.506 1.00 54.12 87 ALA A CA 1
ATOM 707 C C . ALA A 1 87 ? 6.318 0.696 -5.747 1.00 54.12 87 ALA A C 1
ATOM 709 O O . ALA A 1 87 ? 5.374 0.974 -6.487 1.00 54.12 87 ALA A O 1
ATOM 710 N N . GLN A 1 88 ? 7.534 1.207 -5.920 1.00 66.81 88 GLN A N 1
ATOM 711 C CA . GLN A 1 88 ? 7.881 1.979 -7.105 1.00 66.81 88 GLN A CA 1
ATOM 712 C C . GLN A 1 88 ? 8.407 1.042 -8.188 1.00 66.81 88 GLN A C 1
ATOM 714 O O . GLN A 1 88 ? 9.243 0.176 -7.937 1.00 66.81 88 GLN A O 1
ATOM 719 N N . VAL A 1 89 ? 7.947 1.276 -9.411 1.00 58.91 89 VAL A N 1
ATOM 720 C CA . VAL A 1 89 ? 8.530 0.710 -10.622 1.00 58.91 89 VAL A CA 1
ATOM 721 C C . VAL A 1 89 ? 9.451 1.751 -11.252 1.00 58.91 89 VAL A C 1
ATOM 723 O O . VAL A 1 89 ? 9.045 2.897 -11.449 1.00 58.91 89 VAL A O 1
ATOM 726 N N . CYS A 1 90 ? 10.678 1.352 -11.585 1.00 64.94 90 CYS A N 1
ATOM 727 C CA . CYS A 1 90 ? 11.594 2.152 -12.396 1.00 64.94 90 CYS A CA 1
ATOM 728 C C . CYS A 1 90 ? 11.818 1.461 -13.747 1.00 64.94 90 CYS A C 1
ATOM 730 O O . CYS A 1 90 ? 12.024 0.251 -13.795 1.00 64.94 90 CYS A O 1
ATOM 732 N N . GLY A 1 91 ? 11.805 2.223 -14.844 1.00 64.94 91 GLY A N 1
ATOM 733 C CA . GLY A 1 91 ? 12.188 1.708 -16.168 1.00 64.94 91 GLY A CA 1
ATOM 734 C C . GLY A 1 91 ? 13.704 1.550 -16.346 1.00 64.94 91 GLY A C 1
ATOM 735 O O . GLY A 1 91 ? 14.142 0.782 -17.191 1.00 64.94 91 GLY A O 1
ATOM 736 N N . GLY A 1 92 ? 14.499 2.253 -15.533 1.00 70.06 92 GLY A N 1
ATOM 737 C CA . GLY A 1 92 ? 15.963 2.187 -15.521 1.00 70.06 92 GLY A CA 1
ATOM 738 C C . GLY A 1 92 ? 16.506 1.724 -14.168 1.00 70.06 92 GLY A C 1
ATOM 739 O O . GLY A 1 92 ? 15.939 0.829 -13.536 1.00 70.06 92 GLY A O 1
ATOM 740 N N . PHE A 1 93 ? 17.588 2.357 -13.711 1.00 72.25 93 PHE A N 1
ATOM 741 C CA . PHE A 1 93 ? 18.204 2.082 -12.410 1.00 72.25 93 PHE A CA 1
ATOM 742 C C . PHE A 1 93 ? 17.240 2.291 -11.237 1.00 72.25 93 PHE A C 1
ATOM 744 O O . PHE A 1 93 ? 16.237 3.006 -11.331 1.00 72.25 93 PHE A O 1
ATOM 751 N N . GLN A 1 94 ? 17.558 1.646 -10.114 1.00 77.94 94 GLN A N 1
ATOM 752 C CA . GLN A 1 94 ? 16.749 1.734 -8.907 1.00 77.94 94 GLN A CA 1
ATOM 753 C C . GLN A 1 94 ? 16.680 3.179 -8.414 1.00 77.94 94 GLN A C 1
ATOM 755 O O . GLN A 1 94 ? 17.698 3.854 -8.291 1.00 77.94 94 GLN A O 1
ATOM 760 N N . SER A 1 95 ? 15.471 3.643 -8.107 1.00 78.19 95 SER A N 1
ATOM 761 C CA . SER A 1 95 ? 15.266 4.942 -7.475 1.00 78.19 95 SER A CA 1
ATOM 762 C C . SER A 1 95 ? 14.250 4.841 -6.346 1.00 78.19 95 SER A C 1
ATOM 764 O O . SER A 1 95 ? 13.440 3.911 -6.290 1.00 78.19 95 SER A O 1
ATOM 766 N N . PHE A 1 96 ? 14.321 5.810 -5.437 1.00 81.00 96 PHE A N 1
ATOM 767 C CA . PHE A 1 96 ? 13.448 5.903 -4.268 1.00 81.00 96 PHE A CA 1
ATOM 768 C C . PHE A 1 96 ? 12.670 7.225 -4.224 1.00 81.00 96 PHE A C 1
ATOM 770 O O . PHE A 1 96 ? 12.045 7.554 -3.222 1.00 81.00 96 PHE A O 1
ATOM 777 N N . ASN A 1 97 ? 12.690 8.000 -5.308 1.00 80.88 97 ASN A N 1
ATOM 778 C CA . ASN A 1 97 ? 12.107 9.339 -5.324 1.00 80.88 97 ASN A CA 1
ATOM 779 C C . ASN A 1 97 ? 10.594 9.288 -5.113 1.00 80.88 97 ASN A C 1
ATOM 781 O O . ASN A 1 97 ? 10.073 9.964 -4.229 1.00 80.88 97 ASN A O 1
ATOM 785 N N . THR A 1 98 ? 9.895 8.434 -5.866 1.00 75.94 98 THR A N 1
ATOM 786 C CA . THR A 1 98 ? 8.445 8.282 -5.716 1.00 75.94 98 THR A CA 1
ATOM 787 C C . THR A 1 98 ? 8.118 7.728 -4.344 1.00 75.94 98 THR A C 1
ATOM 789 O O . THR A 1 98 ? 7.177 8.211 -3.714 1.00 75.94 98 THR A O 1
ATOM 792 N N . VAL A 1 99 ? 8.904 6.760 -3.850 1.00 75.69 99 VAL A N 1
ATOM 793 C CA . VAL A 1 99 ? 8.593 6.179 -2.548 1.00 75.69 99 VAL A CA 1
ATOM 794 C C . VAL A 1 99 ? 8.759 7.177 -1.401 1.00 75.69 99 VAL A C 1
ATOM 796 O O . VAL A 1 99 ? 7.876 7.313 -0.557 1.00 75.69 99 VAL A O 1
ATOM 799 N N . ASN A 1 100 ? 9.824 7.972 -1.428 1.00 83.00 100 ASN A N 1
ATOM 800 C CA . ASN A 1 100 ? 10.081 8.998 -0.425 1.00 83.00 100 ASN A CA 1
ATOM 801 C C . ASN A 1 100 ? 9.005 10.093 -0.449 1.00 83.00 100 ASN A C 1
ATOM 803 O O . ASN A 1 100 ? 8.504 10.491 0.605 1.00 83.00 100 ASN A O 1
ATOM 807 N N . SER A 1 101 ? 8.581 10.534 -1.638 1.00 81.00 101 SER A N 1
ATOM 808 C CA . SER A 1 101 ? 7.483 11.499 -1.772 1.00 81.00 101 SER A CA 1
ATOM 809 C C . SER A 1 101 ? 6.160 10.944 -1.242 1.00 81.00 101 SER A C 1
ATOM 811 O O . SER A 1 101 ? 5.442 11.648 -0.532 1.00 81.00 101 SER A O 1
ATOM 813 N N . LEU A 1 102 ? 5.844 9.679 -1.532 1.00 77.38 102 LEU A N 1
ATOM 814 C CA . LEU A 1 102 ? 4.638 9.026 -1.019 1.00 77.38 102 LEU A CA 1
ATOM 815 C C . LEU A 1 102 ? 4.681 8.863 0.502 1.00 77.38 102 LEU A C 1
ATOM 817 O O . LEU A 1 102 ? 3.662 9.079 1.150 1.00 77.38 102 LEU A O 1
ATOM 821 N N . ARG A 1 103 ? 5.846 8.573 1.093 1.00 79.12 103 ARG A N 1
ATOM 822 C CA . ARG A 1 103 ? 6.000 8.507 2.553 1.00 79.12 103 ARG A CA 1
ATOM 823 C C . ARG A 1 103 ? 5.693 9.846 3.220 1.00 79.12 103 ARG A C 1
ATOM 825 O O . ARG A 1 103 ? 4.954 9.896 4.201 1.00 79.12 103 ARG A O 1
ATOM 832 N N . ILE A 1 104 ? 6.221 10.934 2.660 1.00 82.31 104 ILE A N 1
ATOM 833 C CA . ILE A 1 104 ? 5.940 12.293 3.137 1.00 82.31 104 ILE A CA 1
ATOM 834 C C . ILE A 1 104 ? 4.445 12.595 3.000 1.00 82.31 104 ILE A C 1
ATOM 836 O O . ILE A 1 104 ? 3.824 13.038 3.963 1.00 82.31 104 ILE A O 1
ATOM 840 N N . LEU A 1 105 ? 3.839 12.304 1.844 1.00 79.19 105 LEU A N 1
ATOM 841 C CA . LEU A 1 105 ? 2.395 12.464 1.637 1.00 79.19 105 LEU A CA 1
ATOM 842 C C . LEU A 1 105 ? 1.568 11.650 2.639 1.00 79.19 105 LEU A C 1
ATOM 844 O O . LEU A 1 105 ? 0.547 12.140 3.115 1.00 79.19 105 LEU A O 1
ATOM 848 N N . GLY A 1 106 ? 2.022 10.444 2.983 1.00 76.56 106 GLY A N 1
ATOM 849 C CA . GLY A 1 106 ? 1.432 9.617 4.026 1.00 76.56 106 GLY A CA 1
ATOM 850 C C . GLY A 1 106 ? 1.407 10.341 5.370 1.00 76.56 106 GLY A C 1
ATOM 851 O O . GLY A 1 106 ? 0.340 10.535 5.949 1.00 76.56 106 GLY A O 1
ATOM 852 N N . ARG A 1 107 ? 2.555 10.858 5.815 1.00 80.38 107 ARG A N 1
ATOM 853 C CA . ARG A 1 107 ? 2.637 11.672 7.037 1.00 80.38 107 ARG A CA 1
ATOM 854 C C . ARG A 1 107 ? 1.639 12.840 7.025 1.00 80.38 107 ARG A C 1
ATOM 856 O O . ARG A 1 107 ? 0.941 13.038 8.011 1.00 80.38 107 ARG A O 1
ATOM 863 N N . TRP A 1 108 ? 1.532 13.582 5.919 1.00 79.25 108 TRP A N 1
ATOM 864 C CA . TRP A 1 108 ? 0.584 14.706 5.790 1.00 79.25 108 TRP A CA 1
ATOM 865 C C . TRP A 1 108 ? -0.888 14.295 5.835 1.00 79.25 108 TRP A C 1
ATOM 867 O O . TRP A 1 108 ? -1.756 15.118 6.110 1.00 79.25 108 TRP A O 1
ATOM 877 N N . ARG A 1 109 ? -1.183 13.037 5.518 1.00 71.12 109 ARG A N 1
ATOM 878 C CA . ARG A 1 109 ? -2.533 12.475 5.516 1.00 71.12 109 ARG A CA 1
ATOM 879 C C . ARG A 1 109 ? -2.845 11.690 6.790 1.00 71.12 109 ARG A C 1
ATOM 881 O O . ARG A 1 109 ? -3.862 11.005 6.808 1.00 71.12 109 ARG A O 1
ATOM 888 N N . TYR A 1 110 ? -1.994 11.791 7.816 1.00 74.06 110 TYR A N 1
ATOM 889 C CA . TYR A 1 110 ? -2.103 11.019 9.056 1.00 74.06 110 TYR A CA 1
ATOM 890 C C . TYR A 1 110 ? -2.158 9.514 8.764 1.00 74.06 110 TYR A C 1
ATOM 892 O O . TYR A 1 110 ? -3.031 8.788 9.225 1.00 74.06 110 TYR A O 1
ATOM 900 N N . ILE A 1 111 ? -1.220 9.071 7.921 1.00 74.50 111 ILE A N 1
ATOM 901 C CA . ILE A 1 111 ? -1.046 7.696 7.452 1.00 74.50 111 ILE A CA 1
ATOM 902 C C . ILE A 1 111 ? 0.223 7.103 8.067 1.00 74.50 111 ILE A C 1
ATOM 904 O O . ILE A 1 111 ? 1.284 7.727 8.067 1.00 74.50 111 ILE A O 1
ATOM 908 N N . PHE A 1 112 ? 0.134 5.858 8.513 1.00 74.69 112 PHE A N 1
ATOM 909 C CA . PHE A 1 112 ? 1.184 5.087 9.158 1.00 74.69 112 PHE A CA 1
ATOM 910 C C . PHE A 1 112 ? 1.790 4.277 8.046 1.00 74.69 112 PHE A C 1
ATOM 912 O O . PHE A 1 112 ? 1.254 3.279 7.570 1.00 74.69 112 PHE A O 1
ATOM 919 N N . THR A 1 113 ? 2.911 4.782 7.578 1.00 75.88 113 THR A N 1
ATOM 920 C CA . THR A 1 113 ? 3.678 4.137 6.533 1.00 75.88 113 THR A CA 1
ATOM 921 C C . THR A 1 113 ? 4.573 3.096 7.177 1.00 75.88 113 THR A C 1
ATOM 923 O O . THR A 1 113 ? 5.406 3.453 8.015 1.00 75.88 113 THR A O 1
ATOM 926 N N . THR A 1 114 ? 4.444 1.839 6.762 1.00 78.31 114 THR A N 1
ATOM 927 C CA . THR A 1 114 ? 5.339 0.766 7.201 1.00 78.31 114 THR A CA 1
ATOM 928 C C . THR A 1 114 ? 6.805 1.134 6.927 1.00 78.31 114 THR A C 1
ATOM 930 O O . THR A 1 114 ? 7.099 1.856 5.960 1.00 78.31 114 THR A O 1
ATOM 933 N N . PRO A 1 115 ? 7.752 0.728 7.786 1.00 79.94 115 PRO A N 1
ATOM 934 C CA . PRO A 1 115 ? 9.165 1.010 7.564 1.00 79.94 115 PRO A CA 1
ATOM 935 C C . PRO A 1 115 ? 9.686 0.340 6.286 1.00 79.94 115 PRO A C 1
ATOM 937 O O . PRO A 1 115 ? 10.402 0.993 5.524 1.00 79.94 115 PRO A O 1
ATOM 940 N N . ILE A 1 116 ? 9.279 -0.900 5.991 1.00 80.25 116 ILE A N 1
ATOM 941 C CA . ILE A 1 116 ? 9.718 -1.610 4.786 1.00 80.25 116 ILE A CA 1
ATOM 942 C C . ILE A 1 116 ? 9.006 -1.051 3.542 1.00 80.25 116 ILE A C 1
ATOM 944 O O . ILE A 1 116 ? 7.806 -0.758 3.545 1.00 80.25 116 ILE A O 1
ATOM 948 N N . GLN A 1 117 ? 9.778 -0.900 2.461 1.00 79.75 117 GLN A N 1
ATOM 949 C CA . GLN A 1 117 ? 9.335 -0.424 1.150 1.00 79.75 117 GLN A CA 1
ATOM 950 C C . GLN A 1 117 ? 9.950 -1.262 0.021 1.00 79.75 117 GLN A C 1
ATOM 952 O O . GLN A 1 117 ? 11.027 -1.840 0.177 1.00 79.75 117 GLN A O 1
ATOM 957 N N . SER A 1 118 ? 9.291 -1.291 -1.138 1.00 80.44 118 SER A N 1
ATOM 958 C CA . SER A 1 118 ? 9.731 -2.036 -2.318 1.00 80.44 118 SER A CA 1
ATOM 959 C C . SER A 1 118 ? 10.055 -1.084 -3.475 1.00 80.44 118 SER A C 1
ATOM 961 O O . SER A 1 118 ? 9.262 -0.241 -3.880 1.00 80.44 118 SER A O 1
ATOM 963 N N . SER A 1 119 ? 11.243 -1.206 -4.057 1.00 80.19 119 SER A N 1
ATOM 964 C CA . SER A 1 119 ? 11.581 -0.492 -5.291 1.00 80.19 119 SER A CA 1
ATOM 965 C C . SER A 1 119 ? 12.104 -1.497 -6.296 1.00 80.19 119 SER A C 1
ATOM 967 O O . SER A 1 119 ? 13.134 -2.129 -6.059 1.00 80.19 119 SER A O 1
ATOM 969 N N . SER A 1 120 ? 11.360 -1.655 -7.388 1.00 75.12 120 SER A N 1
ATOM 970 C CA . SER A 1 120 ? 11.620 -2.604 -8.465 1.00 75.12 120 SER A CA 1
ATOM 971 C C . SER A 1 120 ? 12.314 -1.875 -9.626 1.00 75.12 120 SER A C 1
ATOM 973 O O . SER A 1 120 ? 11.641 -1.170 -10.390 1.00 75.12 120 SER A O 1
ATOM 975 N N . PRO A 1 121 ? 13.657 -1.968 -9.746 1.00 76.44 121 PRO A N 1
ATOM 976 C CA . PRO A 1 121 ? 14.391 -1.435 -10.893 1.00 76.44 121 PRO A CA 1
ATOM 977 C C . PRO A 1 121 ? 14.088 -2.227 -12.158 1.00 76.44 121 PRO A C 1
ATOM 979 O O . PRO A 1 121 ? 13.738 -3.397 -12.061 1.00 76.44 121 PRO A O 1
ATOM 982 N N . MET A 1 122 ? 14.282 -1.620 -13.329 1.00 76.38 122 MET A N 1
ATOM 983 C CA . MET A 1 122 ? 14.148 -2.288 -14.630 1.00 76.38 122 MET A CA 1
ATOM 984 C C . MET A 1 122 ? 12.895 -3.173 -14.720 1.00 76.38 122 MET A C 1
ATOM 986 O O . MET A 1 122 ? 12.976 -4.343 -15.070 1.00 76.38 122 MET A O 1
ATOM 990 N N . ALA A 1 123 ? 11.724 -2.652 -14.348 1.00 73.06 123 ALA A N 1
ATOM 991 C CA . ALA A 1 123 ? 10.552 -3.511 -14.165 1.00 73.06 123 ALA A CA 1
ATOM 992 C C . ALA A 1 123 ? 10.156 -4.288 -15.427 1.00 73.06 123 ALA A C 1
ATOM 994 O O . ALA A 1 123 ? 9.619 -5.380 -15.304 1.00 73.06 123 ALA A O 1
ATOM 995 N N . CYS A 1 124 ? 10.473 -3.789 -16.625 1.00 72.00 124 CYS A N 1
ATOM 996 C CA . CYS A 1 124 ? 10.240 -4.527 -17.865 1.00 72.00 124 CYS A CA 1
ATOM 997 C C . CYS A 1 124 ? 10.897 -5.910 -17.904 1.00 72.00 124 CYS A C 1
ATOM 999 O O . CYS A 1 124 ? 10.354 -6.797 -18.547 1.00 72.00 124 CYS A O 1
ATOM 1001 N N . THR A 1 125 ? 12.006 -6.116 -17.191 1.00 80.81 125 THR A N 1
ATOM 1002 C CA . THR A 1 125 ? 12.729 -7.394 -17.158 1.00 80.81 125 THR A CA 1
ATOM 1003 C C . THR A 1 125 ? 12.283 -8.314 -16.028 1.00 80.81 125 THR A C 1
ATOM 1005 O O . THR A 1 125 ? 12.799 -9.417 -15.904 1.00 80.81 125 THR A O 1
ATOM 1008 N N . GLN A 1 126 ? 11.367 -7.869 -15.165 1.00 79.12 126 GLN A N 1
ATOM 1009 C CA . GLN A 1 126 ? 10.972 -8.604 -13.957 1.00 79.12 126 GLN A CA 1
ATOM 1010 C C . GLN A 1 126 ? 9.648 -9.347 -14.104 1.00 79.12 126 GLN A C 1
ATOM 1012 O O . GLN A 1 126 ? 9.285 -10.150 -13.243 1.00 79.12 126 GLN A O 1
ATOM 1017 N N . PHE A 1 127 ? 8.928 -9.072 -15.181 1.00 83.25 127 PHE A N 1
ATOM 1018 C CA . PHE A 1 127 ? 7.621 -9.625 -15.473 1.00 83.25 127 PHE A CA 1
ATOM 1019 C C . PHE A 1 127 ? 7.732 -10.616 -16.633 1.00 83.25 127 PHE A C 1
ATOM 1021 O O . PHE A 1 127 ? 8.539 -10.420 -17.534 1.00 83.25 127 PHE A O 1
ATOM 1028 N N . THR A 1 128 ? 6.949 -11.692 -16.601 1.00 81.31 128 THR A N 1
ATOM 1029 C CA . THR A 1 128 ? 6.926 -12.696 -17.676 1.00 81.31 128 THR A CA 1
ATOM 1030 C C . THR A 1 128 ? 6.351 -12.123 -18.978 1.00 81.31 128 THR A C 1
ATOM 1032 O O . THR A 1 128 ? 5.406 -11.335 -18.934 1.00 81.31 128 THR A O 1
ATOM 1035 N N . ASP A 1 129 ? 6.829 -12.584 -20.137 1.00 67.38 129 ASP A N 1
ATOM 1036 C CA . ASP A 1 129 ? 6.416 -12.097 -21.472 1.00 67.38 129 ASP A CA 1
ATOM 1037 C C . ASP A 1 129 ? 4.970 -12.450 -21.888 1.00 67.38 129 ASP A C 1
ATOM 1039 O O . ASP A 1 129 ? 4.522 -12.122 -22.987 1.00 67.38 129 ASP A O 1
ATOM 1043 N N . GLU A 1 130 ? 4.194 -13.107 -21.025 1.00 56.72 130 GLU A N 1
ATOM 1044 C CA . GLU A 1 130 ? 2.795 -13.436 -21.306 1.00 56.72 130 GLU A CA 1
ATOM 1045 C C . GLU A 1 130 ? 1.936 -12.172 -21.476 1.00 56.72 130 GLU A C 1
ATOM 1047 O O . GLU A 1 130 ? 1.765 -11.413 -20.520 1.00 56.72 130 GLU A O 1
ATOM 1052 N N . ASN A 1 131 ? 1.372 -11.990 -22.683 1.00 55.06 131 ASN A N 1
ATOM 1053 C CA . ASN A 1 131 ? 0.331 -11.024 -23.081 1.00 55.06 131 ASN A CA 1
ATOM 1054 C C . ASN A 1 131 ? 0.021 -9.955 -22.015 1.00 55.06 131 ASN A C 1
ATOM 1056 O O . ASN A 1 131 ? -0.989 -10.018 -21.298 1.00 55.06 131 ASN A O 1
ATOM 1060 N N . VAL A 1 132 ? 0.918 -8.968 -21.931 1.00 53.50 132 VAL A N 1
ATOM 1061 C CA . VAL A 1 132 ? 0.899 -7.849 -20.973 1.00 53.50 132 VAL A CA 1
ATOM 1062 C C . VAL A 1 132 ? -0.459 -7.129 -20.966 1.00 53.50 132 VAL A C 1
ATOM 1064 O O . VAL A 1 132 ? -0.911 -6.662 -19.918 1.00 53.50 132 VAL A O 1
ATOM 1067 N N . ASP A 1 133 ? -1.166 -7.146 -22.098 1.00 50.38 133 ASP A N 1
ATOM 1068 C CA . ASP A 1 133 ? -2.446 -6.468 -22.314 1.00 50.38 133 ASP A CA 1
ATOM 1069 C C . ASP A 1 133 ? -3.623 -7.041 -21.503 1.00 50.38 133 ASP A C 1
ATOM 1071 O O . ASP A 1 133 ? -4.606 -6.337 -21.270 1.00 50.38 133 ASP A O 1
ATOM 1075 N N . LYS A 1 134 ? -3.542 -8.293 -21.021 1.00 50.88 134 LYS A N 1
ATOM 1076 C CA . LYS A 1 134 ? -4.631 -8.943 -20.256 1.00 50.88 134 LYS A CA 1
ATOM 1077 C C . LYS A 1 134 ? -4.363 -9.084 -18.753 1.00 50.88 134 LYS A C 1
ATOM 1079 O O . LYS A 1 134 ? -5.168 -9.687 -18.047 1.00 50.88 134 LYS A O 1
ATOM 1084 N N . GLY A 1 135 ? -3.255 -8.545 -18.236 1.00 52.94 135 GLY A N 1
ATOM 1085 C CA . GLY A 1 135 ? -2.900 -8.682 -16.812 1.00 52.94 135 GLY A CA 1
ATOM 1086 C C . GLY A 1 135 ? -2.475 -10.101 -16.395 1.00 52.94 135 GLY A C 1
ATOM 1087 O O . GLY A 1 135 ? -2.490 -10.430 -15.204 1.00 52.94 135 GLY A O 1
ATOM 1088 N N . GLY A 1 136 ? -2.112 -10.942 -17.371 1.00 59.94 136 GLY A N 1
ATOM 1089 C CA . GLY A 1 136 ? -1.616 -12.306 -17.157 1.00 59.94 136 GLY A CA 1
ATOM 1090 C C . GLY A 1 136 ? -0.176 -12.361 -16.642 1.00 59.94 136 GLY A C 1
ATOM 1091 O O . GLY A 1 136 ? 0.170 -13.280 -15.905 1.00 59.94 136 GLY A O 1
ATOM 1092 N N . SER A 1 137 ? 0.625 -11.339 -16.948 1.00 74.75 137 SER A N 1
ATOM 1093 C CA . SER A 1 137 ? 2.047 -11.313 -16.620 1.00 74.75 137 SER A CA 1
ATOM 1094 C C . SER A 1 137 ? 2.321 -11.357 -15.107 1.00 74.75 137 SER A C 1
ATOM 1096 O O . SER A 1 137 ? 1.674 -10.669 -14.304 1.00 74.75 137 SER A O 1
ATOM 1098 N N . ARG A 1 138 ? 3.274 -12.212 -14.720 1.00 82.12 138 ARG A N 1
ATOM 1099 C CA . ARG A 1 138 ? 3.638 -12.520 -13.334 1.00 82.12 138 ARG A CA 1
ATOM 1100 C C . ARG A 1 138 ? 4.986 -11.932 -12.978 1.00 82.12 138 ARG A C 1
ATOM 1102 O O . ARG A 1 138 ? 5.893 -11.922 -13.804 1.00 82.12 138 ARG A O 1
ATOM 1109 N N . LEU A 1 139 ? 5.134 -11.497 -11.728 1.00 84.56 139 LEU A N 1
ATOM 1110 C CA . LEU A 1 139 ? 6.443 -11.109 -11.210 1.00 84.56 139 LEU A CA 1
ATOM 1111 C C . LEU A 1 139 ? 7.291 -12.372 -11.026 1.00 84.56 139 LEU A C 1
ATOM 1113 O O . LEU A 1 139 ? 6.915 -13.275 -10.269 1.00 84.56 139 LEU A O 1
ATOM 1117 N N . MET A 1 140 ? 8.427 -12.428 -11.716 1.00 87.06 140 MET A N 1
ATOM 1118 C CA . MET A 1 140 ? 9.341 -13.563 -11.659 1.00 87.06 140 MET A CA 1
ATOM 1119 C C . MET A 1 140 ? 9.959 -13.720 -10.257 1.00 87.06 140 MET A C 1
ATOM 1121 O O . MET A 1 140 ? 10.131 -12.725 -9.537 1.00 87.06 140 MET A O 1
ATOM 1125 N N . PRO A 1 141 ? 10.307 -14.956 -9.841 1.00 89.19 141 PRO A N 1
ATOM 1126 C CA . PRO A 1 141 ? 11.073 -15.194 -8.620 1.00 89.19 141 PRO A CA 1
ATOM 1127 C C . PRO A 1 141 ? 12.362 -14.365 -8.616 1.00 89.19 141 PRO A C 1
ATOM 1129 O O . PRO A 1 141 ? 13.203 -14.499 -9.498 1.00 89.19 141 PRO A O 1
ATOM 1132 N N . SER A 1 142 ? 12.486 -13.458 -7.651 1.00 88.56 142 SER A N 1
ATOM 1133 C CA . SER A 1 142 ? 13.614 -12.535 -7.529 1.00 88.56 142 SER A CA 1
ATOM 1134 C C . SER A 1 142 ? 13.641 -11.927 -6.129 1.00 88.56 142 SER A C 1
ATOM 1136 O O . SER A 1 142 ? 12.608 -11.848 -5.465 1.00 88.56 142 SER A O 1
ATOM 1138 N N . SER A 1 143 ? 14.789 -11.378 -5.723 1.00 88.25 143 SER A N 1
ATOM 1139 C CA . SER A 1 143 ? 14.902 -10.639 -4.454 1.00 88.25 143 SER A CA 1
ATOM 1140 C C . SER A 1 143 ? 13.892 -9.482 -4.345 1.00 88.25 143 SER A C 1
ATOM 1142 O O . SER A 1 143 ? 13.422 -9.161 -3.256 1.00 88.25 143 SER A O 1
ATOM 1144 N N . ASN A 1 144 ? 13.495 -8.870 -5.467 1.00 84.00 144 ASN A N 1
ATOM 1145 C CA . ASN A 1 144 ? 12.488 -7.803 -5.470 1.00 84.00 144 ASN A CA 1
ATOM 1146 C C . ASN A 1 144 ? 11.074 -8.332 -5.196 1.00 84.00 144 ASN A C 1
ATOM 1148 O O . ASN A 1 144 ? 10.283 -7.653 -4.536 1.00 84.00 144 ASN A O 1
ATOM 1152 N N . ARG A 1 145 ? 10.770 -9.554 -5.650 1.00 86.75 145 ARG A N 1
ATOM 1153 C CA . ARG A 1 145 ? 9.526 -10.252 -5.312 1.00 86.75 145 ARG A CA 1
ATOM 1154 C C . ARG A 1 145 ? 9.480 -10.622 -3.834 1.00 86.75 145 ARG A C 1
ATOM 1156 O O . ARG A 1 145 ? 8.439 -10.421 -3.217 1.00 86.75 145 ARG A O 1
ATOM 1163 N N . ASP A 1 146 ? 10.586 -11.082 -3.262 1.00 90.19 146 ASP A N 1
ATOM 1164 C CA . ASP A 1 146 ? 10.656 -11.414 -1.833 1.00 90.19 146 ASP A CA 1
ATOM 1165 C C . ASP A 1 146 ? 10.467 -10.158 -0.973 1.00 90.19 146 ASP A C 1
ATOM 1167 O O . ASP A 1 146 ? 9.591 -10.126 -0.113 1.00 90.19 146 ASP A O 1
ATOM 1171 N N . LYS A 1 147 ? 11.130 -9.049 -1.331 1.00 86.75 147 LYS A N 1
ATOM 1172 C CA . LYS A 1 147 ? 10.892 -7.739 -0.698 1.00 86.75 147 LYS A CA 1
ATOM 1173 C C . LYS A 1 147 ? 9.436 -7.293 -0.795 1.00 86.75 147 LYS A C 1
ATOM 1175 O O . LYS A 1 147 ? 8.904 -6.724 0.155 1.00 86.75 147 LYS A O 1
ATOM 1180 N N . LEU A 1 148 ? 8.777 -7.518 -1.937 1.00 85.06 148 LEU A N 1
ATOM 1181 C CA . LEU A 1 148 ? 7.350 -7.222 -2.077 1.00 85.06 148 LEU A CA 1
ATOM 1182 C C . LEU A 1 148 ? 6.519 -8.075 -1.110 1.00 85.06 148 LEU A C 1
ATOM 1184 O O . LEU A 1 148 ? 5.596 -7.550 -0.496 1.00 85.06 148 LEU A O 1
ATOM 1188 N N . ILE A 1 149 ? 6.836 -9.360 -0.961 1.00 89.56 149 ILE A N 1
ATOM 1189 C CA . ILE A 1 149 ? 6.159 -10.267 -0.029 1.00 89.56 149 ILE A CA 1
ATOM 1190 C C . ILE A 1 149 ? 6.352 -9.803 1.420 1.00 89.56 149 ILE A C 1
ATOM 1192 O O . ILE A 1 149 ? 5.359 -9.714 2.148 1.00 89.56 149 ILE A O 1
ATOM 1196 N N . ASP A 1 150 ? 7.573 -9.443 1.815 1.00 89.62 150 ASP A N 1
ATOM 1197 C CA . ASP A 1 150 ? 7.893 -8.942 3.158 1.00 89.62 150 ASP A CA 1
ATOM 1198 C C . ASP A 1 150 ? 7.113 -7.666 3.475 1.00 89.62 150 ASP A C 1
ATOM 1200 O O . ASP A 1 150 ? 6.453 -7.565 4.509 1.00 89.62 150 ASP A O 1
ATOM 1204 N N . CYS A 1 151 ? 7.087 -6.727 2.525 1.00 84.69 151 CYS A N 1
ATOM 1205 C CA . CYS A 1 151 ? 6.309 -5.498 2.633 1.00 84.69 151 CYS A CA 1
ATOM 1206 C C . CYS A 1 151 ? 4.818 -5.767 2.909 1.00 84.69 151 CYS A C 1
ATOM 1208 O O . CYS A 1 151 ? 4.183 -5.054 3.687 1.00 84.69 151 CYS A O 1
ATOM 1210 N N . ARG A 1 152 ? 4.225 -6.775 2.249 1.00 85.94 152 ARG A N 1
ATOM 1211 C CA . ARG A 1 152 ? 2.800 -7.113 2.420 1.00 85.94 152 ARG A CA 1
ATOM 1212 C C . ARG A 1 152 ? 2.527 -7.828 3.737 1.00 85.94 152 ARG A C 1
ATOM 1214 O O . ARG A 1 152 ? 1.499 -7.546 4.348 1.00 85.94 152 ARG A O 1
ATOM 1221 N N . HIS A 1 153 ? 3.432 -8.694 4.186 1.00 88.38 153 HIS A N 1
ATOM 1222 C CA . HIS A 1 153 ? 3.336 -9.320 5.506 1.00 88.38 153 HIS A CA 1
ATOM 1223 C C . HIS A 1 153 ? 3.424 -8.283 6.621 1.00 88.38 153 HIS A C 1
ATOM 1225 O O . HIS A 1 153 ? 2.575 -8.256 7.510 1.00 88.38 153 HIS A O 1
ATOM 1231 N N . GLU A 1 154 ? 4.419 -7.400 6.547 1.00 86.56 154 GLU A N 1
ATOM 1232 C CA . GLU A 1 154 ? 4.607 -6.330 7.519 1.00 86.56 154 GLU A CA 1
ATOM 1233 C C . GLU A 1 154 ? 3.372 -5.427 7.594 1.00 86.56 154 GLU A C 1
ATOM 1235 O O . GLU A 1 154 ? 2.861 -5.154 8.681 1.00 86.56 154 GLU A O 1
ATOM 1240 N N . PHE A 1 155 ? 2.835 -5.035 6.439 1.00 85.06 155 PHE A N 1
ATOM 1241 C CA . PHE A 1 155 ? 1.598 -4.272 6.363 1.00 85.06 155 PHE A CA 1
ATOM 1242 C C . PHE A 1 155 ? 0.441 -4.944 7.113 1.00 85.06 155 PHE A C 1
ATOM 1244 O O . PHE A 1 155 ? -0.186 -4.307 7.966 1.00 85.06 155 PHE A O 1
ATOM 1251 N N . VAL A 1 156 ? 0.157 -6.216 6.831 1.00 85.31 156 VAL A N 1
ATOM 1252 C CA . VAL A 1 156 ? -0.940 -6.930 7.497 1.00 85.31 156 VAL A CA 1
ATOM 1253 C C . VAL A 1 156 ? -0.689 -7.013 9.002 1.00 85.31 156 VAL A C 1
ATOM 1255 O O . VAL A 1 156 ? -1.587 -6.702 9.783 1.00 85.31 156 VAL A O 1
ATOM 1258 N N . ASN A 1 157 ? 0.539 -7.327 9.417 1.00 86.38 157 ASN A N 1
ATOM 1259 C CA . ASN A 1 157 ? 0.912 -7.418 10.827 1.00 86.38 157 ASN A CA 1
ATOM 1260 C C . ASN A 1 157 ? 0.684 -6.101 11.579 1.00 86.38 157 ASN A C 1
ATOM 1262 O O . ASN A 1 157 ? 0.040 -6.102 12.631 1.00 86.38 157 ASN A O 1
ATOM 1266 N N . TYR A 1 158 ? 1.162 -4.973 11.042 1.00 84.62 158 TYR A N 1
ATOM 1267 C CA . TYR A 1 158 ? 0.936 -3.663 11.656 1.00 84.62 158 TYR A CA 1
ATOM 1268 C C . TYR A 1 158 ? -0.543 -3.302 11.684 1.00 84.62 158 TYR A C 1
ATOM 1270 O O . TYR A 1 158 ? -1.035 -2.852 12.715 1.00 84.62 158 TYR A O 1
ATOM 1278 N N . THR A 1 159 ? -1.269 -3.549 10.595 1.00 81.25 159 THR A N 1
ATOM 1279 C CA . THR A 1 159 ? -2.696 -3.215 10.513 1.00 81.25 159 THR A CA 1
ATOM 1280 C C . THR A 1 159 ? -3.496 -3.977 11.556 1.00 81.25 159 THR A C 1
ATOM 1282 O O . THR A 1 159 ? -4.250 -3.368 12.308 1.00 81.25 159 THR A O 1
ATOM 1285 N N . VAL A 1 160 ? -3.301 -5.296 11.669 1.00 83.19 160 VAL A N 1
ATOM 1286 C CA . VAL A 1 160 ? -3.979 -6.115 12.687 1.00 83.19 160 VAL A CA 1
ATOM 1287 C C . VAL A 1 160 ? -3.662 -5.615 14.098 1.00 83.19 160 VAL A C 1
ATOM 1289 O O . VAL A 1 160 ? -4.548 -5.604 14.951 1.00 83.19 160 VAL A O 1
ATOM 1292 N N . ARG A 1 161 ? -2.423 -5.179 14.347 1.00 84.88 161 ARG A N 1
ATOM 1293 C CA . ARG A 1 161 ? -1.964 -4.771 15.680 1.00 84.88 161 ARG A CA 1
ATOM 1294 C C . ARG A 1 161 ? -2.381 -3.352 16.067 1.00 84.88 161 ARG A C 1
ATOM 1296 O O . ARG A 1 161 ? -2.633 -3.110 17.241 1.00 84.88 161 ARG A O 1
ATOM 1303 N N . LEU A 1 162 ? -2.481 -2.442 15.098 1.00 80.31 162 LEU A N 1
ATOM 1304 C CA . LEU A 1 162 ? -2.889 -1.048 15.302 1.00 80.31 162 LEU A CA 1
ATOM 1305 C C . LEU A 1 162 ? -4.410 -0.866 15.274 1.00 80.31 162 LEU A C 1
ATOM 1307 O O . LEU A 1 162 ? -4.920 0.031 15.938 1.00 80.31 162 LEU A O 1
ATOM 1311 N N . ARG A 1 163 ? -5.149 -1.727 14.561 1.00 78.50 163 ARG A N 1
ATOM 1312 C CA . ARG A 1 163 ? -6.614 -1.641 14.420 1.00 78.50 163 ARG A CA 1
ATOM 1313 C C . ARG A 1 163 ? -7.388 -1.501 15.740 1.00 78.50 163 ARG A C 1
ATOM 1315 O O . ARG A 1 163 ? -8.335 -0.727 15.750 1.00 78.50 163 ARG A O 1
ATOM 1322 N N . PRO A 1 164 ? -7.043 -2.183 16.850 1.00 81.06 164 PRO A N 1
ATOM 1323 C CA . PRO A 1 164 ? -7.748 -2.012 18.125 1.00 81.06 164 PRO A CA 1
ATOM 1324 C C . PRO A 1 164 ? -7.540 -0.642 18.786 1.00 81.06 164 PRO A C 1
ATOM 1326 O O . PRO A 1 164 ? -8.282 -0.295 19.698 1.00 81.06 164 PRO A O 1
ATOM 1329 N N . TYR A 1 165 ? -6.522 0.103 18.355 1.00 79.88 165 TYR A N 1
ATOM 1330 C CA . TYR A 1 165 ? -6.121 1.391 18.918 1.00 79.88 165 TYR A CA 1
ATOM 1331 C C . TYR A 1 165 ? -6.393 2.552 17.956 1.00 79.88 165 TYR A C 1
ATOM 1333 O O . TYR A 1 165 ? -5.925 3.656 18.210 1.00 79.88 165 TYR A O 1
ATOM 1341 N N . SER A 1 166 ? -7.130 2.326 16.860 1.00 73.69 166 SER A N 1
ATOM 1342 C CA . SER A 1 166 ? -7.414 3.353 15.848 1.00 73.69 166 SER A CA 1
ATOM 1343 C C . SER A 1 166 ? -8.018 4.620 16.444 1.00 73.69 166 SER A C 1
ATOM 1345 O O . SER A 1 166 ? -7.632 5.715 16.051 1.00 73.69 166 SER A O 1
ATOM 1347 N N . ASP A 1 167 ? -8.916 4.457 17.415 1.00 73.62 167 ASP A N 1
ATOM 1348 C CA . ASP A 1 167 ? -9.666 5.556 18.026 1.00 73.62 167 ASP A CA 1
ATOM 1349 C C . ASP A 1 167 ? -8.744 6.486 18.829 1.00 73.62 167 ASP A C 1
ATOM 1351 O O . ASP A 1 167 ? -8.944 7.690 18.840 1.00 73.62 167 ASP A O 1
ATOM 1355 N N . PHE A 1 168 ? -7.666 5.949 19.412 1.00 73.81 168 PHE A N 1
ATOM 1356 C CA . PHE A 1 168 ? -6.677 6.741 20.152 1.00 73.81 168 PHE A CA 1
ATOM 1357 C C . PHE A 1 168 ? -5.859 7.679 19.251 1.00 73.81 168 PHE A C 1
ATOM 1359 O O . PHE A 1 168 ? -5.306 8.660 19.730 1.00 73.81 168 PHE A O 1
ATOM 1366 N N . PHE A 1 169 ? -5.744 7.373 17.955 1.00 66.19 169 PHE A N 1
ATOM 1367 C CA . PHE A 1 169 ? -5.008 8.206 16.998 1.00 66.19 169 PHE A CA 1
ATOM 1368 C C . PHE A 1 169 ? -5.884 9.278 16.327 1.00 66.19 169 PHE A C 1
ATOM 1370 O O . PHE A 1 169 ? -5.360 10.053 15.527 1.00 66.19 169 PHE A O 1
ATOM 1377 N N . GLY A 1 170 ? -7.199 9.267 16.575 1.00 61.75 170 GLY A N 1
ATOM 1378 C CA . GLY A 1 170 ? -8.171 10.169 15.949 1.00 61.75 170 GLY A CA 1
ATOM 1379 C C . GLY A 1 170 ? -8.614 11.357 16.809 1.00 61.75 170 GLY A C 1
ATOM 1380 O O . GLY A 1 170 ? -9.223 12.269 16.247 1.00 61.75 170 GLY A O 1
ATOM 1381 N N . ASP A 1 171 ? -8.313 11.338 18.113 1.00 48.81 171 ASP A N 1
ATOM 1382 C CA . ASP A 1 171 ? -8.528 12.437 19.072 1.00 48.81 171 ASP A CA 1
ATOM 1383 C C . ASP A 1 171 ? -7.318 13.393 19.108 1.00 48.81 171 ASP A C 1
ATOM 1385 O O . ASP A 1 171 ? -7.537 14.622 19.226 1.00 48.81 171 ASP A O 1
#

Sequence (171 aa):
MSRFAKRGRLKVLVLYGNSRKQFYSRLLAFEAIRILFRLGCDFRVYDSTGLPVKGIVQHLHPNVQESRDLSKWSDDPVWISCALVIAQVCGGFQSFNTVNSLRILGRWRYIFTTPIQSSSPMACTQFTDENVDKGGSRLMPSSNRDKLIDCRHEFVNYTVRLRPYSDFFGD

Secondary structure (DSSP, 8-state):
-------SPPEEEEE----TT-THHHHHHHHHHHHHHHTT-EEEEE--TTPPPTTTS-TT-HHHHHHHHHHHHS--SS---TTTS-EEE-SSS---HHHHHHHHHHHHTT----S--EEESSGGGTB-SS-GGGT---BPSSHHHHHHHHHHHHHHHHHHHHGGGGGGGT-